Protein AF-A0A7Y1ZWI2-F1 (afdb_monomer_lite)

Radius of gyration: 17.82 Å; chains: 1; bounding box: 48×19×47 Å

pLDDT: mean 85.59, std 16.8, range [41.12, 98.62]

Foldseek 3Di:
DDPVVVVVVVVVVVVVVVLVVQLVVLVVVLVVVCVVCVPDDPVRVVVSVVSNCVSCVVVVVDDPPDPDPPDD

Sequence (72 aa):
MSDNELVVVRGELDRLHDDLYVLACAVDDVDRDLAATPTPRAGELRDMLEWLLEAARPLRDREFSAPAAPGS

Secondary structure (DSSP, 8-state):
--HHHHHHHHHHHHHHHHHHHHHHHHHHHHHHHHHH-SS--HHHHHHHHHHHHHHHHHHHS--------S--

Structure (mmCIF, N/CA/C/O backbone):
data_AF-A0A7Y1ZWI2-F1
#
_entry.id   AF-A0A7Y1ZWI2-F1
#
loop_
_atom_site.group_PDB
_atom_site.id
_atom_site.type_symbol
_atom_site.label_atom_id
_atom_site.label_alt_id
_atom_site.label_comp_id
_atom_site.label_asym_id
_atom_site.label_entity_id
_atom_site.label_seq_id
_atom_site.pdbx_PDB_ins_code
_atom_site.Cartn_x
_atom_site.Cartn_y
_atom_site.Cartn_z
_atom_site.occupancy
_atom_site.B_iso_or_equiv
_atom_site.auth_seq_id
_atom_site.auth_comp_id
_atom_site.auth_asym_id
_atom_site.auth_atom_id
_atom_site.pdbx_PDB_model_num
ATOM 1 N N . MET A 1 1 ? 26.324 2.884 -28.729 1.00 52.97 1 MET A N 1
ATOM 2 C CA . MET A 1 1 ? 25.043 2.352 -28.244 1.00 52.97 1 MET A CA 1
ATOM 3 C C . MET A 1 1 ? 24.313 1.768 -29.430 1.00 52.97 1 MET A C 1
ATOM 5 O O . MET A 1 1 ? 24.051 2.495 -30.381 1.00 52.97 1 MET A O 1
ATOM 9 N N . SER A 1 2 ? 24.117 0.456 -29.431 1.00 61.53 2 SER A N 1
ATOM 10 C CA . SER A 1 2 ? 23.388 -0.248 -30.496 1.00 61.53 2 SER A CA 1
ATOM 11 C C . SER A 1 2 ? 21.897 -0.277 -30.149 1.00 61.53 2 SER A C 1
ATOM 13 O O . SER A 1 2 ? 21.565 -0.286 -28.968 1.00 61.53 2 SER A O 1
ATOM 15 N N . ASP A 1 3 ? 20.994 -0.350 -31.131 1.00 61.88 3 ASP A N 1
ATOM 16 C CA . ASP A 1 3 ? 19.532 -0.356 -30.898 1.00 61.88 3 ASP A CA 1
ATOM 17 C C . ASP A 1 3 ? 19.069 -1.396 -29.860 1.00 61.88 3 ASP A C 1
ATOM 19 O O . ASP A 1 3 ? 18.146 -1.151 -29.086 1.00 61.88 3 ASP A O 1
ATOM 23 N N . ASN A 1 4 ? 19.762 -2.535 -29.774 1.00 61.47 4 ASN A N 1
ATOM 24 C CA . ASN A 1 4 ? 19.505 -3.576 -28.778 1.00 61.47 4 ASN A CA 1
ATOM 25 C C . ASN A 1 4 ? 19.692 -3.096 -27.323 1.00 61.47 4 ASN A C 1
ATOM 27 O O . ASN A 1 4 ? 18.968 -3.524 -26.432 1.00 61.47 4 ASN A O 1
ATOM 31 N N . GLU A 1 5 ? 20.648 -2.201 -27.074 1.00 63.12 5 GLU A N 1
ATOM 32 C CA . GLU A 1 5 ? 20.933 -1.638 -25.747 1.00 63.12 5 GLU A CA 1
ATOM 33 C C . GLU A 1 5 ? 19.810 -0.690 -25.295 1.00 63.12 5 GLU A C 1
ATOM 35 O O . GLU A 1 5 ? 19.369 -0.744 -24.150 1.00 63.12 5 GLU A O 1
ATOM 40 N N . LEU A 1 6 ? 19.266 0.112 -26.218 1.00 68.12 6 LEU A N 1
ATOM 41 C CA . LEU A 1 6 ? 18.139 1.009 -25.939 1.00 68.12 6 LEU A CA 1
ATOM 42 C C . LEU A 1 6 ? 16.845 0.244 -25.624 1.00 68.12 6 LEU A C 1
ATOM 44 O O . LEU A 1 6 ? 16.080 0.665 -24.754 1.00 68.12 6 LEU A O 1
ATOM 48 N N . VAL A 1 7 ? 16.605 -0.887 -26.297 1.00 67.94 7 VAL A N 1
ATOM 49 C CA . VAL A 1 7 ? 15.441 -1.752 -26.034 1.00 67.94 7 VAL A CA 1
ATOM 50 C C . VAL A 1 7 ? 15.519 -2.379 -24.638 1.00 67.94 7 VAL A C 1
ATOM 52 O O . VAL A 1 7 ? 14.514 -2.405 -23.927 1.00 67.94 7 VAL A O 1
ATOM 55 N N . VAL A 1 8 ? 16.704 -2.831 -24.213 1.00 67.94 8 VAL A N 1
ATOM 56 C CA . VAL A 1 8 ? 16.912 -3.400 -22.869 1.00 67.94 8 VAL A CA 1
ATOM 57 C C . VAL A 1 8 ? 16.662 -2.350 -21.783 1.00 67.94 8 VAL A C 1
ATOM 59 O O . VAL A 1 8 ? 15.880 -2.607 -20.868 1.00 67.94 8 VAL A O 1
ATOM 62 N N . VAL A 1 9 ? 17.224 -1.144 -21.930 1.00 75.62 9 VAL A N 1
ATOM 63 C CA . VAL A 1 9 ? 17.035 -0.038 -20.971 1.00 75.62 9 VAL A CA 1
ATOM 64 C C . VAL A 1 9 ? 15.566 0.383 -20.873 1.00 75.62 9 VAL A C 1
ATOM 66 O O . VAL A 1 9 ? 15.063 0.630 -19.777 1.00 75.62 9 VAL A O 1
ATOM 69 N N . ARG A 1 10 ? 14.840 0.431 -22.000 1.00 75.88 10 ARG A N 1
ATOM 70 C CA . ARG A 1 10 ? 13.398 0.722 -21.993 1.00 75.88 10 ARG A CA 1
ATOM 71 C C . ARG A 1 10 ? 12.621 -0.330 -21.204 1.00 75.88 10 ARG A C 1
ATOM 73 O O . ARG A 1 10 ? 11.832 0.034 -20.342 1.00 75.88 10 ARG A O 1
ATOM 80 N N . GLY A 1 11 ? 12.883 -1.612 -21.451 1.00 78.12 11 GLY A N 1
ATOM 81 C CA . GLY A 1 11 ? 12.181 -2.694 -20.761 1.00 78.12 11 GLY A CA 1
ATOM 82 C C . GLY A 1 11 ? 12.484 -2.772 -19.261 1.00 78.12 11 GLY A C 1
ATOM 83 O O . GLY A 1 11 ? 11.648 -3.243 -18.493 1.00 78.12 11 GLY A O 1
ATOM 84 N N . GLU A 1 12 ? 13.663 -2.333 -18.820 1.00 82.62 12 GLU A N 1
ATOM 85 C CA . GLU A 1 12 ? 13.990 -2.216 -17.392 1.00 82.62 12 GLU A CA 1
ATOM 86 C C . GLU A 1 12 ? 13.265 -1.051 -16.720 1.00 82.62 12 GLU A C 1
ATOM 88 O O . GLU A 1 12 ? 12.805 -1.200 -15.584 1.00 82.62 12 GLU A O 1
ATOM 93 N N . LEU A 1 13 ? 13.124 0.072 -17.431 1.00 87.06 13 LEU A N 1
ATOM 94 C CA . LEU A 1 13 ? 12.365 1.229 -16.969 1.00 87.06 13 LEU A CA 1
ATOM 95 C C . LEU A 1 13 ? 10.870 0.919 -16.856 1.00 87.06 13 LEU A C 1
ATOM 97 O O . LEU A 1 13 ? 10.262 1.278 -15.853 1.00 87.06 13 LEU A O 1
ATOM 101 N N . ASP A 1 14 ? 10.298 0.222 -17.839 1.00 89.62 14 ASP A N 1
ATOM 102 C CA . ASP A 1 14 ? 8.885 -0.170 -17.814 1.00 89.62 14 ASP A CA 1
ATOM 103 C C . ASP A 1 14 ? 8.609 -1.099 -16.618 1.00 89.62 14 ASP A C 1
ATOM 105 O O . ASP A 1 14 ? 7.715 -0.837 -15.820 1.00 89.62 14 ASP A O 1
ATOM 109 N N . ARG A 1 15 ? 9.472 -2.101 -16.389 1.00 89.75 15 ARG A N 1
ATOM 110 C CA . ARG A 1 15 ? 9.383 -2.965 -15.198 1.00 89.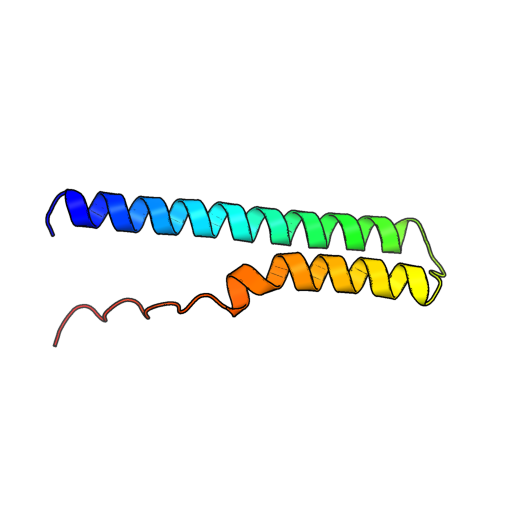75 15 ARG A CA 1
ATOM 111 C C . ARG A 1 15 ? 9.531 -2.190 -13.891 1.00 89.75 15 ARG A C 1
ATOM 113 O O . ARG A 1 15 ? 8.885 -2.523 -12.908 1.00 89.75 15 ARG A O 1
ATOM 120 N N . LEU A 1 16 ? 10.412 -1.189 -13.842 1.00 91.88 16 LEU A N 1
ATOM 121 C CA . LEU A 1 16 ? 10.556 -0.352 -12.648 1.00 91.88 16 LEU A CA 1
ATOM 122 C C . LEU A 1 16 ? 9.281 0.459 -12.394 1.00 91.88 16 LEU A C 1
ATOM 124 O O . LEU A 1 16 ? 8.869 0.599 -11.247 1.00 91.88 16 LEU A O 1
ATOM 128 N N . HIS A 1 17 ? 8.670 0.988 -13.453 1.00 93.94 17 HIS A N 1
ATOM 129 C CA . HIS A 1 17 ? 7.419 1.724 -13.356 1.00 93.94 17 HIS A CA 1
ATOM 130 C C . HIS A 1 17 ? 6.283 0.834 -12.842 1.00 93.94 17 HIS A C 1
ATOM 132 O O . HIS A 1 17 ? 5.543 1.261 -11.960 1.00 93.94 17 HIS A O 1
ATOM 138 N N . ASP A 1 18 ? 6.179 -0.402 -13.330 1.00 95.38 18 ASP A N 1
ATOM 139 C CA . ASP A 1 18 ? 5.181 -1.366 -12.856 1.00 95.38 18 ASP A CA 1
ATOM 140 C C . ASP A 1 18 ? 5.357 -1.677 -11.362 1.00 95.38 18 ASP A C 1
ATOM 142 O O . ASP A 1 18 ? 4.396 -1.611 -10.597 1.00 95.38 18 ASP A O 1
ATOM 146 N N . ASP A 1 19 ? 6.5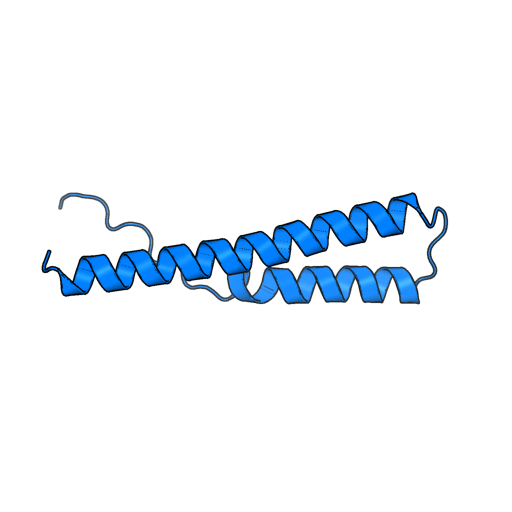89 -1.930 -10.912 1.00 95.75 19 ASP A N 1
ATOM 147 C CA . ASP A 1 19 ? 6.862 -2.209 -9.496 1.00 95.75 19 ASP A CA 1
ATOM 148 C C . ASP A 1 19 ? 6.589 -0.988 -8.599 1.00 95.75 19 ASP A C 1
ATOM 150 O O . ASP A 1 19 ? 6.035 -1.116 -7.505 1.00 95.75 19 ASP A O 1
ATOM 154 N N . LEU A 1 20 ? 6.931 0.219 -9.066 1.00 96.06 20 LEU A N 1
ATOM 155 C CA . LEU A 1 20 ? 6.604 1.466 -8.366 1.00 96.06 20 LEU A CA 1
ATOM 156 C C . LEU A 1 20 ? 5.096 1.711 -8.302 1.00 96.06 20 LEU A C 1
ATOM 158 O O . LEU A 1 20 ? 4.602 2.204 -7.289 1.00 96.06 20 LEU A O 1
ATOM 162 N N . TYR A 1 21 ? 4.368 1.361 -9.360 1.00 96.94 21 TYR A N 1
ATOM 163 C CA . TYR A 1 21 ? 2.917 1.458 -9.385 1.00 96.94 21 TYR A CA 1
ATOM 164 C C . TYR A 1 21 ? 2.282 0.526 -8.347 1.00 96.94 21 TYR A C 1
ATOM 166 O O . TYR A 1 21 ? 1.427 0.964 -7.581 1.00 96.94 21 TYR A O 1
ATOM 174 N N . VAL A 1 22 ? 2.747 -0.725 -8.251 1.00 98.19 22 VAL A N 1
ATOM 175 C CA . VAL A 1 22 ? 2.264 -1.674 -7.232 1.00 98.19 22 VAL A CA 1
ATOM 176 C C . VAL A 1 22 ? 2.528 -1.152 -5.819 1.00 98.19 22 VAL A C 1
ATOM 178 O O . VAL A 1 22 ? 1.632 -1.201 -4.977 1.00 98.19 22 VAL A O 1
ATOM 181 N N . LEU A 1 23 ? 3.717 -0.597 -5.556 1.00 98.12 23 LEU A N 1
ATOM 182 C CA . LEU A 1 23 ? 4.009 0.016 -4.258 1.00 98.12 23 LEU A CA 1
ATOM 183 C C . LEU A 1 23 ? 3.087 1.205 -3.956 1.00 98.12 23 LEU A C 1
ATOM 185 O O . LEU A 1 23 ? 2.610 1.321 -2.829 1.00 98.12 23 LEU A O 1
ATOM 189 N N . ALA A 1 24 ? 2.814 2.067 -4.938 1.00 98.19 24 ALA A N 1
ATOM 190 C CA . ALA A 1 24 ? 1.891 3.186 -4.761 1.00 98.19 24 ALA A CA 1
ATOM 191 C C . ALA A 1 24 ? 0.479 2.700 -4.397 1.00 98.19 24 ALA A C 1
ATOM 193 O O . ALA A 1 24 ? -0.099 3.187 -3.429 1.00 98.19 24 ALA A O 1
ATOM 194 N N . CYS A 1 25 ? -0.035 1.678 -5.090 1.00 98.44 25 CYS A N 1
ATOM 195 C CA . CYS A 1 25 ? -1.314 1.061 -4.738 1.00 98.44 25 CYS A CA 1
ATOM 196 C C . CYS A 1 25 ? -1.309 0.490 -3.317 1.00 98.44 25 CYS A C 1
ATOM 198 O O . CYS A 1 25 ? -2.281 0.662 -2.586 1.00 98.44 25 CYS A O 1
ATOM 200 N N . ALA A 1 26 ? -0.215 -0.155 -2.905 1.00 98.44 26 ALA A N 1
ATOM 201 C CA . ALA A 1 26 ? -0.118 -0.708 -1.561 1.00 98.44 26 ALA A CA 1
ATOM 202 C C . ALA A 1 26 ? -0.168 0.368 -0.471 1.00 98.44 26 ALA A C 1
ATOM 204 O O . ALA A 1 26 ? -0.821 0.172 0.553 1.00 98.44 26 ALA A O 1
ATOM 205 N N . VAL A 1 27 ? 0.467 1.518 -0.704 1.00 98.62 27 VAL A N 1
ATOM 206 C CA . VAL A 1 27 ? 0.371 2.681 0.189 1.00 98.62 27 VAL A CA 1
ATOM 207 C C . VAL A 1 27 ? -1.058 3.217 0.23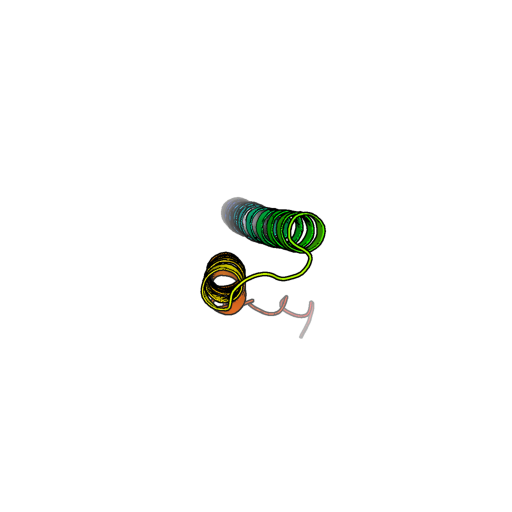2 1.00 98.62 27 VAL A C 1
ATOM 209 O O . VAL A 1 27 ? -1.609 3.362 1.321 1.00 98.62 27 VAL A O 1
ATOM 212 N N . ASP A 1 28 ? -1.677 3.441 -0.929 1.00 98.62 28 ASP A N 1
ATOM 213 C CA . ASP A 1 28 ? -3.036 3.987 -1.019 1.00 98.62 28 ASP A CA 1
ATOM 214 C C . ASP A 1 28 ? -4.078 3.087 -0.334 1.00 98.62 28 ASP A C 1
ATOM 216 O O . ASP A 1 28 ? -5.037 3.579 0.268 1.00 98.62 28 ASP A O 1
ATOM 220 N N . ASP A 1 29 ? -3.915 1.767 -0.430 1.00 98.12 29 ASP A N 1
ATOM 221 C CA . ASP A 1 29 ? -4.805 0.806 0.216 1.00 98.12 29 ASP A CA 1
ATOM 222 C C . ASP A 1 29 ? -4.611 0.791 1.737 1.00 98.12 29 ASP A C 1
ATOM 224 O O . ASP A 1 29 ? -5.598 0.869 2.468 1.00 98.12 29 ASP A O 1
ATOM 228 N N . VAL A 1 30 ? -3.368 0.799 2.234 1.00 98.25 30 VAL A N 1
ATOM 229 C CA . VAL A 1 30 ? -3.114 0.862 3.684 1.00 98.25 30 VAL A CA 1
ATOM 230 C C . VAL A 1 30 ? -3.591 2.184 4.285 1.00 98.25 30 VAL A C 1
ATOM 232 O O . VAL A 1 30 ? -4.215 2.175 5.348 1.00 98.25 30 VAL A O 1
ATOM 235 N N . ASP A 1 31 ? -3.376 3.313 3.609 1.00 98.19 31 ASP A N 1
ATOM 236 C CA . ASP A 1 31 ? -3.893 4.612 4.055 1.00 98.19 31 ASP A CA 1
ATOM 237 C C . ASP A 1 31 ? -5.426 4.603 4.135 1.00 98.19 31 ASP A C 1
ATOM 239 O O . ASP A 1 31 ? -6.014 5.089 5.110 1.00 98.19 31 ASP A O 1
ATOM 243 N N . ARG A 1 32 ? -6.093 4.004 3.140 1.00 98.00 32 ARG A N 1
ATOM 244 C CA . ARG A 1 32 ? -7.552 3.848 3.132 1.00 98.00 32 ARG A CA 1
ATOM 245 C C . ARG A 1 32 ? -8.030 2.958 4.275 1.00 98.00 32 ARG A C 1
ATOM 247 O O . ARG A 1 32 ? -9.000 3.317 4.944 1.00 98.00 32 ARG A O 1
ATOM 254 N N . ASP A 1 33 ? -7.363 1.837 4.516 1.00 97.19 33 ASP A N 1
ATOM 255 C CA . ASP A 1 33 ? -7.756 0.878 5.547 1.00 97.19 33 ASP A CA 1
ATOM 256 C C . ASP A 1 33 ? -7.562 1.442 6.959 1.00 97.19 33 ASP A C 1
ATOM 258 O O . ASP A 1 33 ? -8.434 1.278 7.819 1.00 97.19 33 ASP A O 1
ATOM 262 N N . LEU A 1 34 ? -6.469 2.178 7.187 1.00 96.81 34 LEU A N 1
ATOM 263 C CA . LEU A 1 34 ? -6.222 2.908 8.432 1.00 96.81 34 LEU A CA 1
ATOM 264 C C . LEU A 1 34 ? -7.257 4.017 8.656 1.00 96.81 34 LEU A C 1
ATOM 266 O O . LEU A 1 34 ? -7.730 4.203 9.778 1.00 96.81 34 LEU A O 1
ATOM 270 N N . ALA A 1 35 ? -7.651 4.738 7.602 1.00 97.19 35 ALA A N 1
ATOM 271 C CA . ALA A 1 35 ? -8.700 5.751 7.693 1.00 97.19 35 ALA A CA 1
ATOM 272 C C . ALA A 1 35 ? -10.088 5.138 7.953 1.00 97.19 35 ALA A C 1
ATOM 274 O O . ALA A 1 35 ? -10.895 5.714 8.687 1.00 97.19 35 ALA A O 1
ATOM 275 N N . ALA A 1 36 ? -10.372 3.970 7.371 1.00 97.00 36 ALA A N 1
ATOM 276 C CA . ALA A 1 36 ? -11.632 3.252 7.545 1.00 97.00 36 ALA A CA 1
ATOM 277 C C . ALA A 1 36 ? -11.733 2.534 8.903 1.00 97.00 36 ALA A C 1
ATOM 279 O O . ALA A 1 36 ? -12.843 2.321 9.399 1.00 97.00 36 ALA A O 1
ATOM 280 N N . THR A 1 37 ? -10.596 2.196 9.519 1.00 95.38 37 THR A N 1
ATOM 281 C CA . THR A 1 37 ? -10.523 1.417 10.763 1.00 95.38 37 THR A CA 1
ATOM 282 C C . THR A 1 37 ? -9.740 2.178 11.840 1.00 95.38 37 THR A C 1
ATOM 284 O O . THR A 1 37 ? -8.537 1.981 11.976 1.00 95.38 37 THR A O 1
ATOM 287 N N . PRO A 1 38 ? -10.398 3.004 12.679 1.00 90.56 38 PRO A N 1
ATOM 288 C CA . PRO A 1 38 ? -9.717 3.853 13.668 1.00 90.56 38 PRO A CA 1
ATOM 289 C C . PRO A 1 38 ? -8.947 3.095 14.760 1.00 90.56 38 PRO A C 1
ATOM 291 O O . PRO A 1 38 ? -8.043 3.645 15.387 1.00 90.56 38 PRO A O 1
ATOM 294 N N . THR A 1 39 ? -9.328 1.845 15.033 1.00 95.62 39 THR A N 1
ATOM 295 C CA . THR A 1 39 ? -8.682 0.974 16.026 1.00 95.62 39 THR A CA 1
ATOM 296 C C . THR A 1 39 ? -8.474 -0.422 15.435 1.00 95.62 39 THR A C 1
ATOM 298 O O . THR A 1 39 ? -9.210 -1.350 15.792 1.00 95.62 39 THR A O 1
ATOM 301 N N . PRO A 1 40 ? -7.523 -0.579 14.500 1.00 94.81 40 PRO A N 1
ATOM 302 C CA . PRO A 1 40 ? -7.281 -1.851 13.843 1.00 94.81 40 PRO A CA 1
ATOM 303 C C . PRO A 1 40 ? -6.673 -2.840 14.839 1.00 94.81 40 PRO A C 1
ATOM 305 O O . PRO A 1 40 ? -5.883 -2.492 15.724 1.00 94.81 40 PRO A O 1
ATOM 308 N N . ARG A 1 41 ? -7.065 -4.102 14.719 1.00 97.81 41 ARG A N 1
ATOM 309 C CA . ARG A 1 41 ? -6.502 -5.197 15.505 1.00 97.81 41 ARG A CA 1
ATOM 310 C C . ARG A 1 41 ? -5.069 -5.456 15.054 1.00 97.81 41 ARG A C 1
ATOM 312 O O . ARG A 1 41 ? -4.694 -5.211 13.914 1.00 97.81 41 ARG A O 1
ATOM 319 N N . ALA A 1 42 ? -4.280 -6.064 15.936 1.00 97.81 42 ALA A N 1
ATOM 320 C CA . ALA A 1 42 ? -2.897 -6.422 15.623 1.00 97.81 42 ALA A CA 1
ATOM 321 C C . ALA A 1 42 ? -2.758 -7.335 14.384 1.00 97.81 42 ALA A C 1
ATOM 323 O O . ALA A 1 42 ? -1.733 -7.278 13.715 1.00 97.81 42 ALA A O 1
ATOM 324 N N . GLY A 1 43 ? -3.769 -8.164 14.086 1.00 97.94 43 GLY A N 1
ATOM 325 C CA . GLY A 1 43 ? -3.812 -8.969 12.858 1.00 97.94 43 GLY A CA 1
ATOM 326 C C . GLY A 1 43 ? -3.975 -8.109 11.604 1.00 97.94 43 GLY A C 1
ATOM 327 O O . GLY A 1 43 ? -3.163 -8.209 10.702 1.00 97.94 43 GLY A O 1
ATOM 328 N N . GLU A 1 44 ? -4.931 -7.180 11.611 1.00 97.31 44 GLU A N 1
ATOM 329 C CA . GLU A 1 44 ? -5.198 -6.274 10.483 1.00 97.31 44 GLU A CA 1
ATOM 330 C C . GLU A 1 44 ? -3.978 -5.386 10.185 1.00 97.31 44 GLU A C 1
ATOM 332 O O . GLU A 1 44 ? -3.579 -5.236 9.037 1.00 97.31 44 GLU A O 1
ATOM 337 N N . LEU A 1 45 ? -3.308 -4.878 11.227 1.00 98.06 45 LEU A N 1
ATOM 338 C CA . LEU A 1 45 ? -2.048 -4.140 11.074 1.00 98.06 45 LEU A CA 1
ATOM 339 C C . LEU A 1 45 ? -0.916 -4.998 10.495 1.00 98.06 45 LEU A C 1
ATOM 341 O O . LEU A 1 45 ? -0.065 -4.485 9.768 1.00 98.06 45 LEU A O 1
ATOM 345 N N . ARG A 1 46 ? -0.868 -6.289 10.844 1.00 98.31 46 ARG A N 1
ATOM 346 C CA . ARG A 1 46 ? 0.127 -7.212 10.292 1.00 98.31 46 ARG A CA 1
ATOM 347 C C . ARG A 1 46 ? -0.133 -7.452 8.811 1.00 98.31 46 ARG A C 1
ATOM 349 O O . ARG A 1 46 ? 0.828 -7.398 8.057 1.00 98.31 46 ARG A O 1
ATOM 356 N N . ASP A 1 47 ? -1.385 -7.654 8.423 1.00 98.19 47 ASP A N 1
ATOM 357 C CA . ASP A 1 47 ? -1.769 -7.898 7.032 1.00 98.19 47 ASP A CA 1
ATOM 358 C C . ASP A 1 47 ? -1.444 -6.673 6.155 1.00 98.19 47 ASP A C 1
ATOM 360 O O . ASP A 1 47 ? -0.813 -6.806 5.108 1.00 98.19 47 ASP A O 1
ATOM 364 N N . MET A 1 48 ? -1.758 -5.461 6.633 1.00 98.25 48 MET A N 1
ATOM 365 C CA . MET A 1 48 ? -1.379 -4.201 5.972 1.00 98.25 48 MET A CA 1
ATOM 366 C C . MET A 1 48 ? 0.143 -4.066 5.807 1.00 98.25 48 MET A C 1
ATOM 368 O O . MET A 1 48 ? 0.641 -3.684 4.747 1.00 98.25 48 MET A O 1
ATOM 372 N N . LEU A 1 49 ? 0.904 -4.377 6.863 1.00 98.25 49 LEU A N 1
ATOM 373 C CA . LEU A 1 49 ? 2.364 -4.313 6.826 1.00 98.25 49 LEU A CA 1
ATOM 374 C C . LEU A 1 49 ? 2.957 -5.370 5.888 1.00 98.25 49 LEU A C 1
ATOM 376 O O . LEU A 1 49 ? 3.930 -5.089 5.192 1.00 98.25 49 LEU A O 1
ATOM 380 N N . GLU A 1 50 ? 2.404 -6.580 5.883 1.00 98.50 50 GLU A N 1
ATOM 381 C CA . GLU A 1 50 ? 2.832 -7.655 4.995 1.00 98.50 50 GLU A CA 1
ATOM 382 C C . GLU A 1 50 ? 2.629 -7.251 3.536 1.00 98.50 50 GLU A C 1
ATOM 384 O O . GLU A 1 50 ? 3.583 -7.326 2.764 1.00 98.50 50 GLU A O 1
ATOM 389 N N . TRP A 1 51 ? 1.470 -6.677 3.204 1.00 98.00 51 TRP A N 1
ATOM 390 C CA . TRP A 1 51 ? 1.191 -6.146 1.871 1.00 98.00 51 TRP A CA 1
ATOM 391 C C . TRP A 1 51 ? 2.199 -5.072 1.430 1.00 98.00 51 TRP A C 1
ATOM 393 O O . TRP A 1 51 ? 2.789 -5.167 0.351 1.00 98.00 51 TRP A O 1
ATOM 403 N N . LEU A 1 52 ? 2.486 -4.091 2.293 1.00 98.31 52 LEU A N 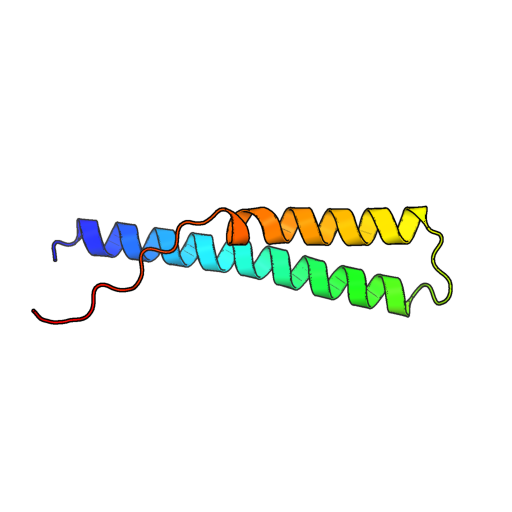1
ATOM 404 C CA . LEU A 1 52 ? 3.505 -3.071 2.011 1.00 98.31 52 LEU A CA 1
ATOM 405 C C . LEU A 1 52 ? 4.894 -3.677 1.793 1.00 98.31 52 LEU A C 1
ATOM 407 O O . LEU A 1 52 ? 5.629 -3.257 0.897 1.00 98.31 52 LEU A O 1
ATOM 411 N N . LEU A 1 53 ? 5.279 -4.657 2.612 1.00 98.25 53 LEU A N 1
ATOM 412 C CA . LEU A 1 53 ? 6.575 -5.314 2.487 1.00 98.25 53 LEU A CA 1
ATOM 413 C C . LEU A 1 53 ? 6.662 -6.156 1.214 1.00 98.25 53 LEU A C 1
ATOM 415 O O . LEU A 1 53 ? 7.728 -6.196 0.603 1.00 98.25 53 LEU A O 1
ATOM 419 N N . GLU A 1 54 ? 5.587 -6.824 0.809 1.00 97.94 54 GLU A N 1
ATOM 420 C CA . GLU A 1 54 ? 5.520 -7.559 -0.454 1.00 97.94 54 GLU A CA 1
ATOM 421 C C . GLU A 1 54 ? 5.706 -6.630 -1.651 1.00 97.94 54 GLU A C 1
ATOM 423 O O . GLU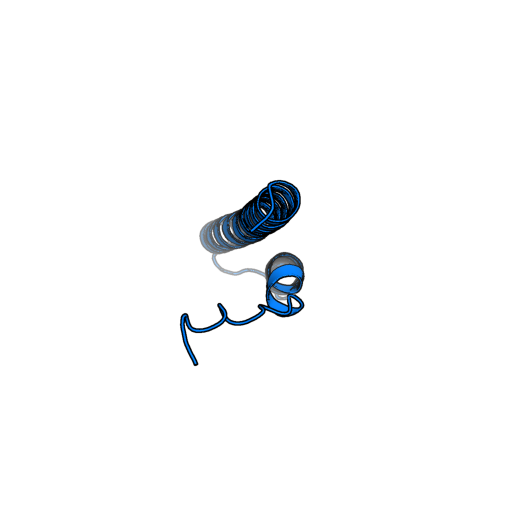 A 1 54 ? 6.569 -6.899 -2.487 1.00 97.94 54 GLU A O 1
ATOM 428 N N . ALA A 1 55 ? 5.003 -5.496 -1.683 1.00 97.81 55 ALA A N 1
ATOM 429 C CA . ALA A 1 55 ? 5.137 -4.507 -2.750 1.00 97.81 55 ALA A CA 1
ATOM 430 C C . ALA A 1 55 ? 6.517 -3.815 -2.769 1.00 97.81 55 ALA A C 1
ATOM 432 O O . ALA A 1 55 ? 7.029 -3.457 -3.828 1.00 97.81 55 ALA A O 1
ATOM 433 N N . ALA A 1 56 ? 7.163 -3.651 -1.609 1.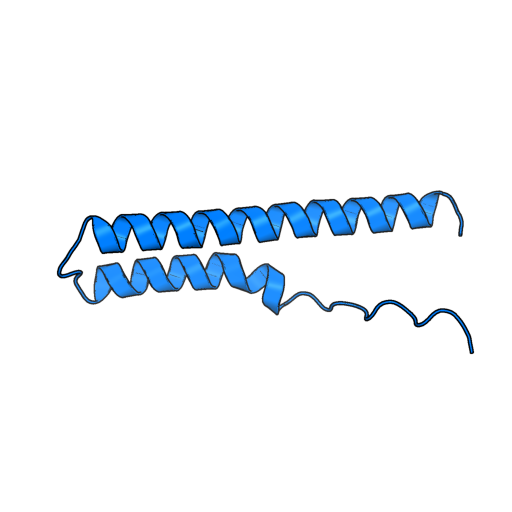00 96.81 56 ALA A N 1
ATOM 434 C CA . ALA A 1 56 ? 8.476 -3.009 -1.503 1.00 96.81 56 ALA A CA 1
ATOM 435 C C . ALA A 1 56 ? 9.663 -3.939 -1.825 1.00 96.81 56 ALA A C 1
ATOM 437 O O . ALA A 1 56 ? 10.733 -3.462 -2.218 1.00 96.81 56 ALA A O 1
ATOM 438 N N . ARG A 1 57 ? 9.519 -5.262 -1.657 1.00 95.69 57 ARG A N 1
ATOM 439 C CA . ARG A 1 57 ? 10.608 -6.238 -1.873 1.00 95.69 57 ARG A CA 1
ATOM 440 C C . ARG A 1 57 ? 11.221 -6.184 -3.282 1.00 95.69 57 ARG A C 1
ATOM 442 O O . ARG A 1 57 ? 12.447 -6.115 -3.343 1.00 95.69 57 ARG A O 1
ATOM 449 N N . PRO A 1 58 ? 10.449 -6.140 -4.390 1.00 93.31 58 PRO A N 1
ATOM 450 C CA . PRO A 1 58 ? 11.008 -6.051 -5.744 1.00 93.31 58 PRO A CA 1
ATOM 451 C C . PRO A 1 58 ? 11.913 -4.833 -5.961 1.00 93.31 58 PRO A C 1
ATOM 453 O O . PRO A 1 58 ? 12.886 -4.894 -6.713 1.00 93.31 58 PRO A O 1
ATOM 456 N N . LEU A 1 59 ? 11.603 -3.721 -5.290 1.00 92.38 59 LEU A N 1
ATOM 457 C CA . LEU A 1 59 ? 12.379 -2.485 -5.365 1.00 92.38 59 LEU A CA 1
ATOM 458 C C . LEU A 1 59 ? 13.630 -2.547 -4.485 1.00 92.38 59 LEU A C 1
ATOM 460 O O . LEU A 1 59 ? 14.683 -2.066 -4.894 1.00 92.38 59 LEU A O 1
ATOM 464 N N . ARG A 1 60 ? 13.534 -3.161 -3.300 1.00 91.75 60 ARG A N 1
ATOM 465 C CA . ARG A 1 60 ? 14.676 -3.374 -2.397 1.00 91.75 60 ARG A CA 1
ATOM 466 C C . ARG A 1 60 ? 15.702 -4.339 -2.988 1.00 91.75 60 ARG A C 1
ATOM 468 O O . ARG A 1 60 ? 16.898 -4.111 -2.853 1.00 91.75 60 ARG A O 1
ATOM 475 N N . ASP A 1 61 ? 15.228 -5.420 -3.597 1.00 89.31 61 ASP A N 1
ATOM 476 C CA . ASP A 1 61 ? 16.076 -6.499 -4.111 1.00 89.31 61 ASP A CA 1
ATOM 477 C C . ASP A 1 61 ? 16.651 -6.169 -5.500 1.00 89.31 61 ASP A C 1
ATOM 479 O O . ASP A 1 61 ? 17.463 -6.922 -6.038 1.00 89.31 61 ASP A O 1
ATOM 483 N N . ARG A 1 62 ? 16.263 -5.027 -6.083 1.00 84.19 62 ARG A N 1
ATOM 484 C CA . ARG A 1 62 ? 16.845 -4.517 -7.322 1.00 84.19 62 ARG A CA 1
ATOM 485 C C . ARG A 1 62 ? 18.263 -4.009 -7.064 1.00 84.19 62 ARG A C 1
ATOM 487 O O . ARG A 1 62 ? 18.474 -3.050 -6.324 1.00 84.19 62 ARG A O 1
ATOM 494 N N . GLU A 1 63 ? 19.234 -4.580 -7.765 1.00 70.81 63 GLU A N 1
ATOM 495 C CA . GLU A 1 63 ? 20.535 -3.940 -7.926 1.00 70.81 63 GLU A CA 1
ATOM 496 C C . GLU A 1 63 ? 20.393 -2.792 -8.930 1.00 70.81 63 GLU A C 1
ATOM 498 O O . GLU A 1 63 ? 20.358 -2.993 -10.145 1.00 70.81 63 GLU A O 1
ATOM 503 N N . PHE A 1 64 ? 20.286 -1.561 -8.431 1.00 59.34 64 PHE A N 1
ATOM 504 C CA . PHE A 1 64 ? 20.429 -0.391 -9.286 1.00 59.34 64 PHE A CA 1
ATOM 505 C C . PHE A 1 64 ? 21.904 -0.268 -9.667 1.00 59.34 64 PHE A C 1
ATOM 507 O O . PHE A 1 64 ? 22.731 0.139 -8.849 1.00 59.34 64 PHE A O 1
ATOM 514 N N . SER A 1 65 ? 22.249 -0.594 -10.914 1.00 54.53 65 SER A N 1
ATOM 515 C CA . SER A 1 65 ? 23.507 -0.098 -11.468 1.00 54.53 65 SER A CA 1
ATOM 516 C C . SER A 1 65 ? 23.440 1.425 -11.430 1.00 54.53 65 SER A C 1
ATOM 518 O O . SER A 1 65 ? 22.573 2.031 -12.065 1.00 54.53 65 SER A O 1
ATOM 520 N N . ALA A 1 66 ? 24.316 2.046 -10.635 1.00 51.91 66 ALA A N 1
ATOM 521 C CA . ALA A 1 66 ? 24.472 3.491 -10.650 1.00 51.91 66 ALA A CA 1
ATOM 522 C C . ALA A 1 66 ? 24.691 3.924 -12.109 1.00 51.91 66 ALA A C 1
ATOM 524 O O . ALA A 1 66 ? 25.442 3.246 -12.821 1.00 51.91 66 ALA A O 1
ATOM 525 N N . PRO A 1 67 ? 24.043 5.005 -12.580 1.00 53.19 67 PRO A N 1
ATOM 526 C CA . PRO A 1 67 ? 24.281 5.490 -13.929 1.00 53.19 67 PRO A CA 1
ATOM 527 C C . PRO A 1 67 ? 25.786 5.698 -14.084 1.00 53.19 67 PRO A C 1
ATOM 529 O O . PRO A 1 67 ? 26.390 6.427 -13.292 1.00 53.19 67 PRO A O 1
ATOM 532 N N . ALA A 1 68 ? 26.397 5.004 -15.051 1.00 54.72 68 ALA A N 1
ATOM 533 C CA . ALA A 1 68 ? 27.809 5.173 -15.354 1.00 54.72 68 ALA A CA 1
ATOM 534 C C . ALA A 1 68 ? 28.042 6.668 -15.568 1.00 54.72 68 ALA A C 1
ATOM 536 O O . ALA A 1 68 ? 27.444 7.269 -16.465 1.00 54.72 68 ALA A O 1
ATOM 537 N N . ALA A 1 69 ? 28.837 7.279 -14.688 1.00 50.50 69 ALA A N 1
ATOM 538 C CA . ALA A 1 69 ? 29.174 8.683 -14.812 1.00 50.50 69 ALA A CA 1
ATOM 539 C C . ALA A 1 69 ? 29.719 8.906 -16.235 1.00 50.50 69 ALA A C 1
ATOM 541 O O . ALA A 1 69 ? 30.618 8.169 -16.655 1.00 50.50 69 ALA A O 1
ATOM 542 N N . PRO A 1 70 ? 29.173 9.854 -17.015 1.00 53.19 70 PRO A N 1
ATOM 543 C CA . PRO A 1 70 ? 29.702 10.125 -18.338 1.00 53.19 70 PRO A CA 1
ATOM 544 C C . PRO A 1 70 ? 31.121 10.693 -18.200 1.00 53.19 70 PRO A C 1
ATOM 546 O O . PRO A 1 70 ? 31.295 11.842 -17.803 1.00 53.19 70 PRO A O 1
ATOM 549 N N . GLY A 1 71 ? 32.122 9.881 -18.549 1.00 59.88 71 GLY A N 1
ATOM 550 C CA . GLY A 1 71 ? 33.506 10.303 -18.770 1.00 59.88 71 GLY A CA 1
ATOM 551 C C . GLY A 1 71 ? 34.484 9.988 -17.634 1.00 59.88 71 GLY A C 1
ATOM 552 O O . GLY A 1 71 ? 34.550 10.685 -16.624 1.00 59.88 71 GLY A O 1
ATOM 553 N N . SER A 1 72 ? 35.329 8.985 -17.857 1.00 41.12 72 SER A N 1
ATOM 554 C CA . SER A 1 72 ? 36.736 8.985 -17.436 1.00 41.12 72 SER A CA 1
ATOM 555 C C . SER A 1 72 ? 37.591 8.653 -18.648 1.00 41.12 72 SER A C 1
ATOM 557 O O . SER A 1 72 ? 37.099 7.871 -19.494 1.00 41.12 72 SER A O 1
#